Protein AF-A0A8T4ZXW0-F1 (afdb_monomer_lite)

Sequence (102 aa):
AAGSMVNLATGIFLIIFFILLGDALPEPVYIFLQWVYFLSINIALVNMLPIHPLDGGRIFKVFISTWGRRGPMIERVTMYSFIVLMASNLVLSLIKFGIIPI

Secondary structure (DSSP, 8-state):
-HHHHHHHHHHHHHHHHHHHHGGGS-HHHHHHHHHHHHHHHHHHHHHTSS-TTSHHHHHHHHHHHTTGGGHHHHHHHHHHHHHHHHHHHHHHHHHHHTT---

Foldseek 3Di:
DVLLVVLVVLLVVLVVCCVVCVVVDDPVVNVVSVVSNVVSVVLSVVLLQCAPPGVVVVVQLVVLVVVPPCSVVVSVVSRVVSVCVVVVVVVVCCVVPVPPDD

pLDDT: mean 90.0, std 8.21, range [56.69, 97.44]

Structure (mmCIF, N/CA/C/O backbone):
data_AF-A0A8T4ZXW0-F1
#
_entry.id   AF-A0A8T4ZXW0-F1
#
loop_
_atom_site.group_PDB
_atom_site.id
_atom_site.type_symbol
_atom_site.label_atom_id
_atom_site.label_alt_id
_atom_site.label_comp_id
_atom_site.label_asym_id
_atom_site.label_entity_id
_atom_site.label_seq_id
_atom_site.pdbx_PDB_ins_code
_atom_site.Cartn_x
_atom_site.Cartn_y
_atom_site.Cartn_z
_atom_site.occupancy
_atom_site.B_iso_or_equiv
_atom_site.auth_seq_id
_atom_site.auth_comp_id
_atom_site.auth_asym_id
_atom_site.auth_atom_id
_atom_site.pdbx_PDB_model_num
ATOM 1 N N . ALA A 1 1 ? -13.097 -3.059 -2.027 1.00 69.94 1 ALA A N 1
ATOM 2 C CA . ALA A 1 1 ? -12.360 -4.316 -2.252 1.00 69.94 1 ALA A CA 1
ATOM 3 C C . ALA A 1 1 ? -11.954 -4.481 -3.714 1.00 69.94 1 ALA A C 1
ATOM 5 O O . ALA A 1 1 ? -10.851 -4.938 -3.963 1.00 69.94 1 ALA A O 1
ATOM 6 N N . ALA A 1 2 ? -12.800 -4.109 -4.688 1.00 79.06 2 ALA A N 1
ATOM 7 C CA . ALA A 1 2 ? -12.451 -4.243 -6.107 1.00 79.06 2 ALA A CA 1
ATOM 8 C C . ALA A 1 2 ? -11.159 -3.488 -6.489 1.00 79.06 2 ALA A C 1
ATOM 10 O O . ALA A 1 2 ? -10.327 -4.039 -7.197 1.00 79.06 2 ALA A O 1
ATOM 11 N N . GLY A 1 3 ? -10.941 -2.275 -5.962 1.00 84.38 3 GLY A N 1
ATOM 12 C CA . GLY A 1 3 ? -9.732 -1.491 -6.246 1.00 84.38 3 GLY A CA 1
ATOM 13 C C . GLY A 1 3 ? -8.445 -2.126 -5.708 1.00 84.38 3 GLY A C 1
ATOM 14 O O . GLY A 1 3 ? -7.470 -2.249 -6.446 1.00 84.38 3 GLY A O 1
ATOM 15 N N . SER A 1 4 ? -8.435 -2.587 -4.450 1.00 89.06 4 SER A N 1
ATOM 16 C CA . SER A 1 4 ? -7.258 -3.269 -3.891 1.00 89.06 4 SER A CA 1
ATOM 17 C C . SER A 1 4 ? -6.958 -4.603 -4.580 1.00 89.06 4 SER A C 1
ATOM 19 O O . SER A 1 4 ? -5.791 -4.931 -4.779 1.00 89.06 4 SER A O 1
ATOM 21 N N . MET A 1 5 ? -7.991 -5.344 -4.996 1.00 90.50 5 MET A N 1
ATOM 22 C CA . MET A 1 5 ? -7.838 -6.590 -5.753 1.00 90.50 5 MET A CA 1
ATOM 23 C C . MET A 1 5 ? -7.251 -6.359 -7.144 1.00 90.50 5 MET A C 1
ATOM 25 O O . MET A 1 5 ? -6.357 -7.100 -7.541 1.00 90.50 5 MET A O 1
ATOM 29 N N . VAL A 1 6 ? -7.702 -5.324 -7.862 1.00 94.38 6 VAL A N 1
ATOM 30 C CA . VAL A 1 6 ? -7.133 -4.957 -9.168 1.00 94.38 6 VAL A CA 1
ATOM 31 C C . VAL A 1 6 ? -5.664 -4.577 -9.018 1.00 94.38 6 VAL A C 1
ATOM 33 O O . VAL A 1 6 ? -4.832 -5.097 -9.748 1.00 94.38 6 VAL A O 1
ATOM 36 N N . ASN A 1 7 ? -5.319 -3.749 -8.032 1.00 95.44 7 ASN A N 1
ATOM 37 C CA . ASN A 1 7 ? -3.928 -3.358 -7.807 1.00 95.44 7 ASN A CA 1
ATOM 38 C C . ASN A 1 7 ? -3.035 -4.550 -7.426 1.00 95.44 7 ASN A C 1
ATOM 40 O O . ASN A 1 7 ? -1.914 -4.661 -7.921 1.00 95.44 7 ASN A O 1
ATOM 44 N N . LEU A 1 8 ? -3.534 -5.482 -6.606 1.00 94.88 8 LEU A N 1
ATOM 45 C CA . LEU A 1 8 ? -2.798 -6.707 -6.296 1.00 94.88 8 LEU A CA 1
ATOM 46 C C . LEU A 1 8 ? -2.612 -7.574 -7.549 1.00 94.88 8 LEU A C 1
ATOM 48 O O . LEU A 1 8 ? -1.505 -8.037 -7.808 1.00 94.88 8 LEU A O 1
ATOM 52 N N . ALA A 1 9 ? -3.673 -7.768 -8.336 1.00 95.75 9 ALA A N 1
ATOM 53 C CA . ALA A 1 9 ? -3.626 -8.555 -9.563 1.00 95.75 9 ALA A CA 1
ATOM 54 C C . ALA A 1 9 ? -2.652 -7.952 -10.585 1.00 95.75 9 ALA A C 1
ATOM 56 O O . ALA A 1 9 ? -1.829 -8.681 -11.130 1.00 95.75 9 ALA A O 1
ATOM 57 N N . THR A 1 10 ? -2.683 -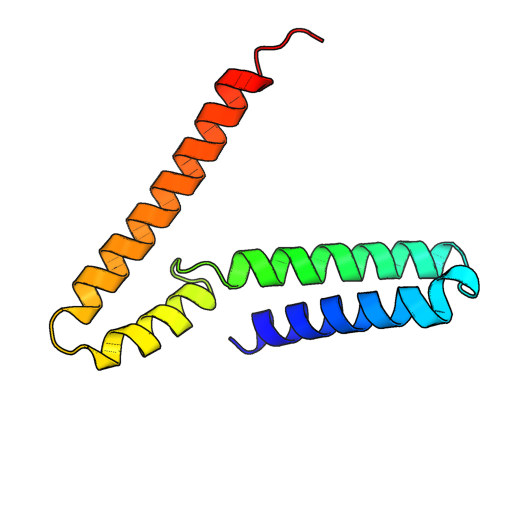6.631 -10.785 1.00 95.25 10 THR A N 1
ATOM 58 C CA . THR A 1 10 ? -1.727 -5.905 -11.634 1.00 95.25 10 THR A CA 1
ATOM 59 C C . THR A 1 10 ? -0.298 -6.105 -11.144 1.00 95.25 10 THR A C 1
ATOM 61 O O . THR A 1 10 ? 0.586 -6.405 -11.940 1.00 95.25 10 THR A O 1
ATOM 64 N N . GLY A 1 11 ? -0.060 -5.996 -9.835 1.00 94.62 11 GLY A N 1
ATOM 65 C CA . GLY A 1 11 ? 1.261 -6.223 -9.257 1.00 94.62 11 GLY A CA 1
ATOM 66 C C . GLY A 1 11 ? 1.775 -7.649 -9.484 1.00 94.62 11 GLY A C 1
ATOM 67 O O . GLY A 1 11 ? 2.887 -7.823 -9.969 1.00 94.62 11 GLY A O 1
ATOM 68 N N . ILE A 1 12 ? 0.956 -8.668 -9.202 1.00 95.19 12 ILE A N 1
ATOM 69 C CA . ILE A 1 12 ? 1.309 -10.084 -9.416 1.00 95.19 12 ILE A CA 1
ATOM 70 C C . ILE A 1 12 ? 1.537 -10.376 -10.901 1.00 95.19 12 ILE A C 1
ATOM 72 O O . ILE A 1 12 ? 2.508 -11.041 -11.260 1.00 95.19 12 ILE A O 1
ATOM 76 N N . PHE A 1 13 ? 0.670 -9.858 -11.770 1.00 96.69 13 PHE A N 1
ATOM 77 C CA . PHE A 1 13 ? 0.820 -9.990 -13.213 1.00 96.69 13 PHE A CA 1
ATOM 78 C C . PHE A 1 13 ? 2.153 -9.409 -13.687 1.00 96.69 13 PHE A C 1
ATOM 80 O O . PHE A 1 13 ? 2.869 -10.069 -14.436 1.00 96.69 13 PHE A O 1
ATOM 87 N N . LEU A 1 14 ? 2.523 -8.217 -13.210 1.00 96.06 14 LEU A N 1
ATOM 88 C CA . LEU A 1 14 ? 3.788 -7.586 -13.579 1.00 96.06 14 LEU A CA 1
ATOM 89 C C . LEU A 1 14 ? 5.007 -8.353 -13.058 1.00 96.06 14 LEU A C 1
ATOM 91 O O . LEU A 1 14 ? 6.000 -8.420 -13.772 1.00 96.06 14 LEU A O 1
ATOM 95 N N . ILE A 1 15 ? 4.934 -9.000 -11.887 1.00 94.88 15 ILE A N 1
ATOM 96 C CA . ILE A 1 15 ? 6.005 -9.904 -11.422 1.00 94.88 15 ILE A CA 1
ATOM 97 C C . ILE A 1 15 ? 6.221 -11.032 -12.433 1.00 94.88 15 ILE A C 1
ATOM 99 O O . ILE A 1 15 ? 7.344 -11.263 -12.872 1.00 94.88 15 ILE A O 1
ATOM 103 N N . ILE A 1 16 ? 5.144 -11.720 -12.821 1.00 96.50 16 ILE A N 1
ATOM 104 C CA . ILE A 1 16 ? 5.217 -12.827 -13.784 1.00 96.50 16 ILE A CA 1
ATOM 105 C C . ILE A 1 16 ? 5.729 -12.312 -15.133 1.00 96.50 16 ILE A C 1
ATOM 107 O O . ILE A 1 16 ? 6.603 -12.924 -15.739 1.00 96.50 16 ILE A O 1
ATOM 111 N N . PHE A 1 17 ? 5.232 -11.160 -15.579 1.00 96.19 17 PHE A N 1
ATOM 112 C CA . PHE A 1 17 ? 5.662 -10.523 -16.816 1.00 96.19 17 PHE A CA 1
ATOM 113 C C . PHE A 1 17 ? 7.161 -10.197 -16.813 1.00 96.19 17 PHE A C 1
ATOM 115 O O . PHE A 1 17 ? 7.841 -10.507 -17.787 1.00 96.19 17 PHE A O 1
ATOM 122 N N . PHE A 1 18 ? 7.700 -9.645 -15.722 1.00 95.94 18 PHE A N 1
ATOM 123 C CA . PHE A 1 18 ? 9.132 -9.365 -15.605 1.00 95.94 18 PHE A CA 1
ATOM 124 C C . PHE A 1 18 ? 9.983 -10.631 -15.615 1.00 95.94 18 PHE A C 1
ATOM 126 O O . PHE A 1 18 ? 11.020 -10.643 -16.269 1.00 95.94 18 PHE A O 1
ATOM 133 N N . ILE A 1 19 ? 9.535 -11.702 -14.952 1.00 94.88 19 ILE A N 1
ATOM 134 C CA . ILE A 1 19 ? 10.247 -12.989 -14.954 1.00 94.88 19 ILE A CA 1
ATOM 135 C C . ILE A 1 19 ? 10.322 -13.580 -16.370 1.00 94.88 19 ILE A C 1
ATOM 137 O O . ILE A 1 19 ? 11.318 -14.209 -16.715 1.00 94.88 19 ILE A O 1
ATOM 141 N N . LEU A 1 20 ? 9.281 -13.398 -17.188 1.00 96.06 20 LEU A N 1
ATOM 142 C CA . LEU A 1 20 ? 9.199 -14.006 -18.518 1.00 96.06 20 LEU A CA 1
ATOM 143 C C . LEU A 1 20 ? 9.800 -13.140 -19.635 1.00 96.06 20 LEU A C 1
ATOM 145 O O . LEU A 1 20 ? 10.385 -13.679 -20.569 1.00 96.06 20 LEU A O 1
ATOM 149 N N . LEU A 1 21 ? 9.596 -11.821 -19.585 1.00 94.62 21 LEU A N 1
ATOM 150 C CA . LEU A 1 21 ? 9.875 -10.893 -20.690 1.00 94.62 21 LEU A CA 1
ATOM 151 C C . LEU A 1 21 ? 10.777 -9.713 -20.294 1.00 94.62 21 LEU A C 1
ATOM 153 O O . LEU A 1 21 ? 11.070 -8.886 -21.154 1.00 94.62 21 LEU A O 1
ATOM 157 N N . GLY A 1 22 ? 11.219 -9.610 -19.036 1.00 89.31 22 GLY A N 1
ATOM 158 C CA . GLY A 1 22 ? 11.929 -8.437 -18.509 1.00 89.31 22 GLY A CA 1
ATOM 159 C C . GLY A 1 22 ? 13.142 -8.015 -19.341 1.00 89.31 22 GLY A C 1
ATOM 160 O O . GLY A 1 22 ? 13.244 -6.848 -19.715 1.00 89.31 22 GLY A O 1
ATOM 161 N N . ASP A 1 23 ? 13.993 -8.975 -19.706 1.00 92.19 23 ASP A N 1
ATOM 162 C CA . ASP A 1 23 ? 15.238 -8.724 -20.449 1.00 92.19 23 ASP A CA 1
ATOM 163 C C . ASP A 1 23 ? 15.012 -8.322 -21.918 1.00 92.19 23 ASP A C 1
ATOM 165 O O . ASP A 1 23 ? 15.913 -7.799 -22.570 1.00 92.19 23 ASP A O 1
ATOM 169 N N . ALA A 1 24 ? 13.812 -8.558 -22.457 1.00 95.06 24 ALA A N 1
ATOM 170 C CA . ALA A 1 24 ? 13.462 -8.229 -23.838 1.00 95.06 24 ALA A CA 1
ATOM 171 C C . ALA A 1 24 ? 12.875 -6.812 -23.992 1.00 95.06 24 ALA A C 1
ATOM 173 O O . ALA A 1 24 ? 12.581 -6.381 -25.110 1.00 95.06 24 ALA A O 1
ATOM 174 N N . LEU A 1 25 ? 12.655 -6.092 -22.887 1.00 94.38 25 LEU A N 1
ATOM 175 C CA . LEU A 1 25 ? 11.990 -4.792 -22.898 1.00 94.38 25 LEU A CA 1
ATOM 176 C C . LEU A 1 25 ? 12.978 -3.651 -23.173 1.00 94.38 25 LEU A C 1
ATOM 178 O O . LEU A 1 25 ? 14.062 -3.616 -22.593 1.00 94.38 25 LEU A O 1
ATOM 182 N N . PRO A 1 26 ? 12.582 -2.643 -23.972 1.00 96.44 26 PRO A N 1
ATOM 183 C CA . PRO A 1 26 ? 13.301 -1.379 -24.016 1.00 96.44 26 PRO A CA 1
ATOM 184 C C . PRO A 1 26 ? 13.363 -0.743 -22.623 1.00 96.44 26 PRO A C 1
ATOM 186 O O . PRO A 1 26 ? 12.357 -0.713 -21.908 1.00 96.44 26 PRO A O 1
ATOM 189 N N . GLU A 1 27 ? 14.511 -0.166 -22.273 1.00 95.12 27 GLU A N 1
ATOM 190 C CA . GLU A 1 27 ? 14.764 0.435 -20.956 1.00 95.12 27 GLU A CA 1
ATOM 191 C C . GLU A 1 27 ? 13.651 1.401 -20.485 1.00 95.12 27 GLU A C 1
ATOM 193 O O . GLU A 1 27 ? 13.185 1.250 -19.351 1.00 95.12 27 GLU A O 1
ATOM 198 N N . PRO A 1 28 ? 13.106 2.313 -21.322 1.00 96.50 28 PRO A N 1
ATOM 199 C CA . PRO A 1 28 ? 12.031 3.203 -20.879 1.00 96.50 28 PRO A CA 1
ATOM 200 C C . PRO A 1 28 ? 10.747 2.459 -20.483 1.00 96.50 28 PRO A C 1
ATOM 202 O O . PRO A 1 28 ? 10.062 2.852 -19.539 1.00 96.50 28 PRO A O 1
ATOM 205 N N . VAL A 1 29 ? 10.421 1.371 -21.190 1.00 96.00 29 VAL A N 1
ATOM 206 C CA . VAL A 1 29 ? 9.232 0.549 -20.917 1.00 96.00 29 VAL A CA 1
ATOM 207 C C . VAL A 1 29 ? 9.430 -0.244 -19.633 1.00 96.00 29 VAL A C 1
ATOM 209 O O . VAL A 1 29 ? 8.520 -0.302 -18.807 1.00 96.00 29 VAL A O 1
ATOM 212 N N . TYR A 1 30 ? 10.625 -0.806 -19.439 1.00 95.88 30 TYR A N 1
ATOM 213 C CA . TYR A 1 30 ? 10.973 -1.526 -18.220 1.00 95.88 30 TYR A CA 1
ATOM 214 C C . TYR A 1 30 ? 10.823 -0.631 -16.982 1.00 95.88 30 TYR A C 1
ATOM 216 O O . TYR A 1 30 ? 10.100 -0.986 -16.050 1.00 95.88 30 TYR A O 1
ATOM 224 N N . ILE A 1 31 ? 11.422 0.565 -17.003 1.00 96.12 31 ILE A N 1
ATOM 225 C CA . ILE A 1 31 ? 11.349 1.523 -15.890 1.00 96.12 31 ILE A CA 1
ATOM 226 C C . ILE A 1 31 ? 9.899 1.943 -15.629 1.00 96.12 31 ILE A C 1
ATOM 228 O O . ILE A 1 31 ? 9.454 1.966 -14.480 1.00 96.12 31 ILE A O 1
ATOM 232 N N . PHE A 1 32 ? 9.127 2.240 -16.678 1.00 97.38 32 PHE A N 1
ATOM 233 C CA . PHE A 1 32 ? 7.717 2.594 -16.527 1.00 97.38 32 PHE A CA 1
ATOM 234 C C . PHE A 1 32 ? 6.911 1.475 -15.853 1.00 97.38 32 PHE A C 1
ATOM 236 O O . PHE A 1 32 ? 6.208 1.719 -14.871 1.00 97.38 32 PHE A O 1
ATOM 243 N N . LEU A 1 33 ? 7.036 0.236 -16.333 1.00 96.12 33 LEU A N 1
ATOM 244 C CA . LEU A 1 33 ? 6.341 -0.906 -15.741 1.00 96.12 33 LEU A CA 1
ATOM 245 C C . LEU A 1 33 ? 6.812 -1.179 -14.311 1.00 96.12 33 LEU A C 1
ATOM 247 O O . LEU A 1 33 ? 6.012 -1.617 -13.485 1.00 96.12 33 LEU A O 1
ATOM 251 N N . GLN A 1 34 ? 8.076 -0.889 -13.992 1.00 95.62 34 GLN A 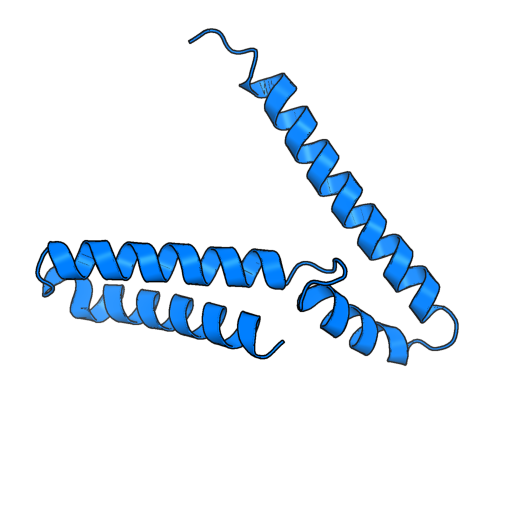N 1
ATOM 252 C CA . GLN A 1 34 ? 8.608 -1.031 -12.641 1.00 95.62 34 GLN A CA 1
ATOM 253 C C . GLN A 1 34 ? 7.908 -0.063 -11.681 1.00 95.62 34 GLN A C 1
ATOM 255 O O . GLN A 1 34 ? 7.527 -0.460 -10.578 1.00 95.62 34 GLN A O 1
ATOM 260 N N . TRP A 1 35 ? 7.650 1.173 -12.116 1.00 97.44 35 TRP A N 1
ATOM 261 C CA . TRP A 1 35 ? 6.842 2.131 -11.359 1.00 97.44 35 TRP A CA 1
ATOM 262 C C . TRP A 1 35 ? 5.394 1.676 -11.197 1.00 97.44 35 TRP A C 1
ATOM 264 O O . TRP A 1 35 ? 4.848 1.762 -10.096 1.00 97.44 35 TRP A O 1
ATOM 274 N N . VAL A 1 36 ? 4.773 1.153 -12.259 1.00 96.56 36 VAL A N 1
ATOM 275 C CA . VAL A 1 36 ? 3.400 0.624 -12.185 1.00 96.56 36 VAL A CA 1
ATOM 276 C C . VAL A 1 36 ? 3.325 -0.535 -11.195 1.00 96.56 36 VAL A C 1
ATOM 278 O O . VAL A 1 36 ? 2.431 -0.557 -10.348 1.00 96.56 36 VAL A O 1
ATOM 281 N N . TYR A 1 37 ? 4.274 -1.466 -11.257 1.00 95.75 37 TYR A N 1
ATOM 282 C CA . TYR A 1 37 ? 4.404 -2.575 -10.317 1.00 95.75 37 TYR A CA 1
ATOM 283 C C . TYR A 1 37 ? 4.542 -2.071 -8.878 1.00 95.75 37 TYR A C 1
ATOM 285 O O . TYR A 1 37 ? 3.757 -2.458 -8.007 1.00 95.75 37 TYR A O 1
ATOM 293 N N . PHE A 1 38 ? 5.493 -1.163 -8.647 1.00 96.19 38 PHE A N 1
ATOM 294 C CA . PHE A 1 38 ? 5.769 -0.596 -7.334 1.00 96.19 38 PHE A CA 1
ATOM 295 C C . PHE A 1 38 ? 4.524 0.071 -6.740 1.00 96.19 38 PHE A C 1
ATOM 297 O O . PHE A 1 38 ? 4.131 -0.241 -5.615 1.00 96.19 38 PHE A O 1
ATOM 304 N N . LEU A 1 39 ? 3.856 0.945 -7.496 1.00 96.06 39 LEU A N 1
ATOM 305 C CA . LEU A 1 39 ? 2.652 1.634 -7.033 1.00 96.06 39 LEU A CA 1
ATOM 306 C C . LEU A 1 39 ? 1.497 0.660 -6.792 1.00 96.06 39 LEU A C 1
ATOM 308 O O . LEU A 1 39 ? 0.836 0.742 -5.758 1.00 96.06 39 LEU A O 1
ATOM 312 N N . SER A 1 40 ? 1.273 -0.286 -7.706 1.00 95.44 40 SER A N 1
ATOM 313 C CA . SER A 1 40 ? 0.163 -1.239 -7.612 1.00 95.44 40 SER A CA 1
ATOM 314 C C . SER A 1 40 ? 0.275 -2.102 -6.354 1.00 95.44 40 SER A C 1
ATOM 316 O O . SER A 1 40 ? -0.678 -2.184 -5.580 1.00 95.44 40 SER A O 1
ATOM 318 N N . ILE A 1 41 ? 1.452 -2.669 -6.077 1.00 94.81 41 ILE A N 1
ATOM 319 C CA . ILE A 1 41 ? 1.667 -3.474 -4.868 1.00 94.81 41 ILE A CA 1
ATOM 320 C C . ILE A 1 41 ? 1.515 -2.630 -3.600 1.00 94.81 41 ILE A C 1
ATOM 322 O O . ILE A 1 41 ? 0.783 -3.027 -2.695 1.00 94.81 41 ILE A O 1
ATOM 326 N N . ASN A 1 42 ? 2.144 -1.454 -3.528 1.00 94.81 42 ASN A N 1
ATOM 327 C CA . ASN A 1 42 ? 2.076 -0.619 -2.326 1.00 94.81 42 ASN A CA 1
ATOM 328 C C . ASN A 1 42 ? 0.644 -0.151 -2.031 1.00 94.81 42 ASN A C 1
ATOM 330 O O . ASN A 1 42 ? 0.176 -0.262 -0.898 1.00 94.81 42 ASN A O 1
ATOM 334 N N . ILE A 1 43 ? -0.087 0.316 -3.049 1.00 94.25 43 ILE A N 1
ATOM 335 C CA . ILE A 1 43 ? -1.478 0.750 -2.881 1.00 94.25 43 ILE A CA 1
ATOM 336 C C . ILE A 1 43 ? -2.365 -0.437 -2.494 1.00 94.25 43 ILE A C 1
ATOM 338 O O . ILE A 1 43 ? -3.257 -0.279 -1.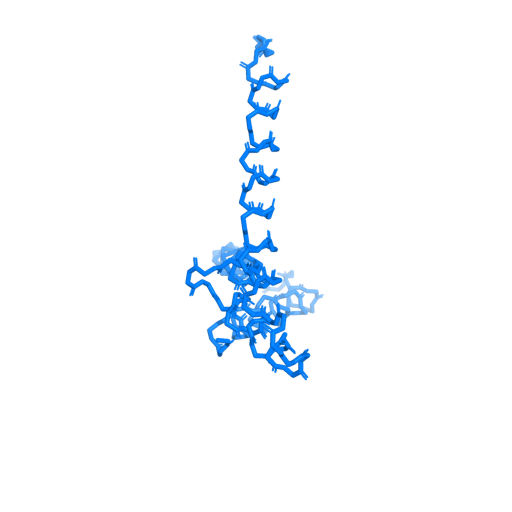659 1.00 94.25 43 ILE A O 1
ATOM 342 N N . ALA A 1 44 ? -2.142 -1.624 -3.068 1.00 94.56 44 ALA A N 1
ATOM 343 C CA . ALA A 1 44 ? -2.871 -2.827 -2.677 1.00 94.56 44 ALA A CA 1
ATOM 344 C C . ALA A 1 4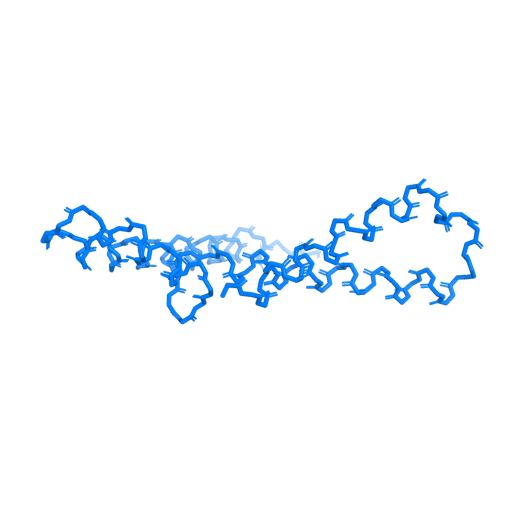4 ? -2.633 -3.177 -1.202 1.00 94.56 44 ALA A C 1
ATOM 346 O O . ALA A 1 44 ? -3.601 -3.353 -0.464 1.00 94.56 44 ALA A O 1
ATOM 347 N N . LEU A 1 45 ? -1.370 -3.210 -0.763 1.00 92.81 45 LEU A N 1
ATOM 348 C CA . LEU A 1 45 ? -0.987 -3.530 0.614 1.00 92.81 45 LEU A CA 1
ATOM 349 C C . LEU A 1 45 ? -1.599 -2.554 1.618 1.00 92.81 45 LEU A C 1
ATOM 351 O O . LEU A 1 45 ? -2.251 -2.987 2.568 1.00 92.81 45 LEU A O 1
ATOM 355 N N . VAL A 1 46 ? -1.455 -1.246 1.383 1.00 92.62 46 VAL A N 1
ATOM 356 C CA . VAL A 1 46 ? -2.043 -0.220 2.256 1.00 92.62 46 VAL A CA 1
ATOM 357 C C . VAL A 1 46 ? -3.559 -0.382 2.308 1.00 92.62 46 VAL A C 1
ATOM 359 O O . VAL A 1 46 ? -4.137 -0.427 3.390 1.00 92.62 46 VAL A O 1
ATOM 362 N N . ASN A 1 47 ? -4.215 -0.557 1.159 1.00 93.38 47 ASN A N 1
ATOM 363 C CA . ASN A 1 47 ? -5.666 -0.711 1.119 1.00 93.38 47 ASN A CA 1
ATOM 364 C C . ASN A 1 47 ? -6.174 -2.005 1.757 1.00 93.38 47 ASN A C 1
ATOM 366 O O . ASN A 1 47 ? -7.359 -2.068 2.065 1.00 93.38 47 ASN A O 1
ATOM 370 N N . MET A 1 48 ? -5.338 -3.024 1.957 1.00 92.88 48 MET A N 1
ATOM 371 C CA . MET A 1 48 ? -5.714 -4.267 2.638 1.00 92.88 48 MET A CA 1
ATOM 372 C C . MET A 1 48 ? -5.585 -4.193 4.164 1.00 92.88 48 MET A C 1
ATOM 374 O O . MET A 1 48 ? -6.028 -5.117 4.847 1.00 92.88 48 MET A O 1
ATOM 378 N N . LEU A 1 49 ? -5.057 -3.098 4.719 1.00 92.38 49 LEU A N 1
ATOM 379 C CA . LEU A 1 49 ? -5.003 -2.905 6.166 1.00 92.38 49 LEU A CA 1
ATOM 380 C C . LEU A 1 49 ? -6.419 -2.841 6.775 1.00 92.38 49 LEU A C 1
ATOM 382 O O . LEU A 1 49 ? -7.323 -2.244 6.176 1.00 92.38 49 LEU A O 1
ATOM 386 N N . PRO A 1 50 ? -6.636 -3.408 7.980 1.00 89.12 50 PRO A N 1
ATOM 387 C CA . PRO A 1 50 ? -7.935 -3.437 8.656 1.00 89.12 50 PRO A CA 1
ATOM 388 C C . PRO A 1 50 ? -8.259 -2.084 9.319 1.00 89.12 50 PRO A C 1
ATOM 390 O O . PRO A 1 50 ? -8.548 -2.000 10.511 1.00 89.12 50 PRO A O 1
ATOM 393 N N . ILE A 1 51 ? -8.184 -1.003 8.541 1.00 90.12 51 ILE A N 1
ATOM 394 C CA . ILE A 1 51 ? -8.391 0.380 8.975 1.00 90.12 51 ILE A CA 1
ATOM 395 C C . ILE A 1 51 ? -9.505 0.997 8.126 1.00 90.12 51 ILE A C 1
ATOM 397 O O . ILE A 1 51 ? -9.496 0.887 6.903 1.00 90.12 51 ILE A O 1
ATOM 401 N N . HIS A 1 52 ? -10.481 1.656 8.749 1.00 86.19 52 HIS A N 1
ATOM 402 C CA . HIS A 1 52 ? -11.507 2.409 8.021 1.00 86.19 52 HIS A CA 1
ATOM 403 C C . HIS A 1 52 ? -10.951 3.788 7.611 1.00 86.19 52 HIS A C 1
ATOM 405 O O . HIS A 1 52 ? -10.310 4.421 8.449 1.00 86.19 52 HIS A O 1
ATOM 411 N N . PRO A 1 53 ? -11.167 4.293 6.375 1.00 86.94 53 PRO A N 1
ATOM 412 C CA . PRO A 1 53 ? -12.103 3.840 5.333 1.00 86.94 53 PRO A CA 1
ATOM 413 C C . PRO A 1 53 ? -11.512 2.904 4.255 1.00 86.94 53 PRO A C 1
ATOM 415 O O . PRO A 1 53 ? -12.121 2.742 3.194 1.00 86.94 53 PRO A O 1
ATOM 418 N N . LEU A 1 54 ? -10.348 2.290 4.494 1.00 91.06 54 LEU A N 1
ATOM 419 C CA . LEU A 1 54 ? -9.669 1.432 3.514 1.00 91.06 54 LEU A CA 1
ATOM 420 C C . LEU A 1 54 ? -10.474 0.160 3.195 1.00 91.06 54 LEU A C 1
ATOM 422 O O . LEU A 1 54 ? -11.403 -0.242 3.907 1.00 91.06 54 LEU A O 1
ATOM 426 N N . ASP A 1 55 ? -10.106 -0.498 2.094 1.00 92.19 55 ASP A N 1
ATOM 427 C CA . ASP A 1 55 ? -10.782 -1.708 1.621 1.00 92.19 55 ASP A CA 1
ATOM 428 C C . ASP A 1 55 ? -10.718 -2.862 2.633 1.00 92.19 55 ASP A C 1
ATOM 430 O O . ASP A 1 55 ? -11.730 -3.531 2.851 1.00 92.19 55 ASP A O 1
ATOM 434 N N . GLY A 1 56 ? -9.579 -3.051 3.298 1.00 89.12 56 GLY A N 1
ATOM 435 C CA . GLY A 1 56 ? -9.358 -4.065 4.324 1.00 89.12 56 GLY A CA 1
ATOM 436 C C . GLY A 1 56 ? -10.224 -3.847 5.558 1.00 89.12 56 GLY A C 1
ATOM 437 O O . GLY A 1 56 ? -10.765 -4.811 6.090 1.00 89.12 56 GLY A O 1
ATOM 438 N N . GLY A 1 57 ? -10.470 -2.594 5.956 1.00 90.31 57 GLY A N 1
ATOM 439 C CA . GLY A 1 57 ? -11.409 -2.268 7.033 1.00 90.31 57 GLY A CA 1
ATOM 440 C C . GLY A 1 57 ? -12.842 -2.706 6.712 1.00 90.31 57 GLY A C 1
ATOM 441 O O . GLY A 1 57 ? -13.525 -3.280 7.558 1.00 90.31 57 GLY A O 1
ATOM 442 N N . ARG A 1 58 ? -13.292 -2.515 5.463 1.00 89.56 58 ARG A N 1
ATOM 443 C CA . ARG A 1 58 ? -14.619 -2.978 5.013 1.00 89.56 58 ARG A CA 1
ATOM 444 C C . ARG A 1 58 ? -14.715 -4.503 4.954 1.00 89.56 58 ARG A C 1
ATOM 446 O O . ARG A 1 58 ? -15.717 -5.055 5.401 1.00 89.56 58 ARG A O 1
ATOM 453 N N . ILE A 1 59 ? -13.684 -5.175 4.439 1.00 89.62 59 ILE A N 1
ATOM 454 C CA . ILE A 1 59 ? -13.62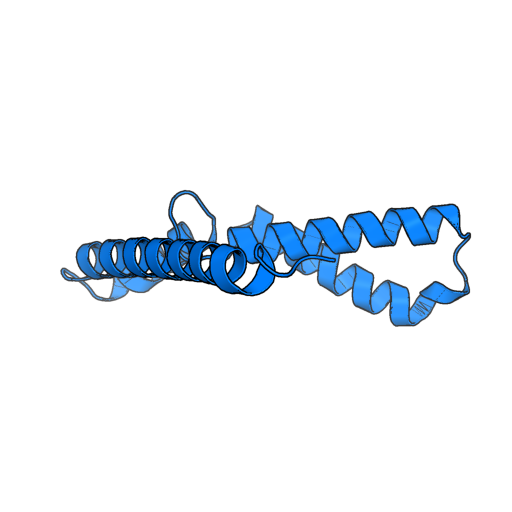0 -6.646 4.397 1.00 89.62 59 ILE A CA 1
ATOM 455 C C . ILE A 1 59 ? -13.640 -7.212 5.821 1.00 89.62 59 ILE A C 1
ATOM 457 O O . ILE A 1 59 ? -14.441 -8.096 6.123 1.00 89.62 59 ILE A O 1
ATOM 461 N N . PHE A 1 60 ? -12.819 -6.655 6.713 1.00 90.75 60 PHE A N 1
ATOM 462 C CA . PHE A 1 60 ? -12.743 -7.068 8.109 1.00 90.75 60 PH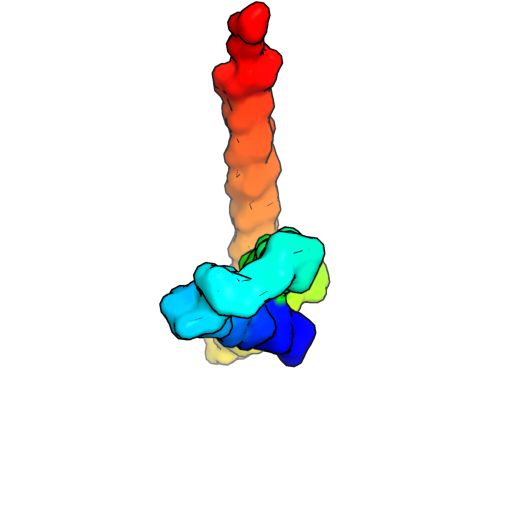E A CA 1
ATOM 463 C C . PHE A 1 60 ? -14.071 -6.860 8.840 1.00 90.75 60 PHE A C 1
ATOM 465 O O . PHE A 1 60 ? -14.526 -7.753 9.549 1.00 90.75 60 PHE A O 1
ATOM 472 N N . LYS A 1 61 ? -14.750 -5.732 8.606 1.00 89.50 61 LYS A N 1
ATOM 473 C CA . LYS A 1 61 ? -16.088 -5.471 9.148 1.00 89.50 61 LYS A CA 1
ATOM 474 C C . LYS A 1 61 ? -17.103 -6.535 8.734 1.00 89.50 61 LYS A C 1
ATOM 476 O O . LYS A 1 61 ? -17.836 -7.033 9.584 1.00 89.50 61 LYS A O 1
ATOM 481 N N . VAL A 1 62 ? -17.150 -6.893 7.448 1.00 89.06 62 VAL A N 1
ATOM 482 C CA . VAL A 1 62 ? -18.052 -7.948 6.953 1.00 89.06 62 VAL A CA 1
ATOM 483 C C . VAL A 1 62 ? -17.693 -9.291 7.586 1.00 89.06 62 VAL A C 1
ATOM 485 O O . VAL A 1 62 ? -18.580 -9.971 8.096 1.00 89.06 62 VAL A O 1
ATOM 488 N N . PHE A 1 63 ? -16.406 -9.634 7.645 1.00 89.25 63 PHE A N 1
ATOM 489 C CA . PHE A 1 63 ? -15.937 -10.866 8.278 1.00 89.25 63 PHE A CA 1
ATOM 490 C C . PHE A 1 63 ? -16.376 -10.951 9.748 1.00 89.25 63 PHE A C 1
ATOM 492 O O . PHE A 1 63 ? -16.981 -11.932 10.174 1.00 89.25 63 PHE A O 1
ATOM 499 N N . ILE A 1 64 ? -16.174 -9.873 10.502 1.00 89.44 64 ILE A N 1
ATOM 500 C CA . ILE A 1 64 ? -16.478 -9.792 11.930 1.00 89.44 64 ILE A CA 1
ATOM 501 C C . ILE A 1 64 ? -17.982 -9.684 12.217 1.00 89.44 64 ILE A C 1
ATOM 503 O O . ILE A 1 64 ? -18.444 -10.117 13.274 1.00 89.44 64 ILE A O 1
ATOM 507 N N . SER A 1 65 ? -18.774 -9.155 11.280 1.00 84.75 65 SER A N 1
ATOM 508 C CA . SER A 1 65 ? -20.232 -9.056 11.431 1.00 84.75 65 SER A CA 1
ATOM 509 C C . SER A 1 65 ? -20.916 -10.420 11.591 1.00 84.75 65 SER A C 1
ATOM 511 O O . SER A 1 65 ? -21.990 -10.504 12.184 1.00 84.75 65 SER A O 1
ATOM 513 N N . THR A 1 66 ? -20.258 -11.500 11.159 1.00 84.75 66 THR A N 1
ATOM 514 C CA . THR A 1 66 ? -20.739 -12.877 11.336 1.00 84.75 66 THR A CA 1
ATOM 515 C C . THR A 1 66 ? -20.628 -13.388 12.782 1.00 84.75 66 THR A C 1
ATOM 517 O O . THR A 1 66 ? -21.339 -14.317 13.154 1.00 84.75 66 THR A O 1
ATOM 520 N N . TRP A 1 67 ? -19.825 -12.744 13.643 1.00 81.00 67 TRP A N 1
ATOM 521 C CA . TRP A 1 67 ? -19.625 -13.119 15.055 1.00 81.00 67 TRP A CA 1
ATOM 522 C C . TRP A 1 67 ? -20.641 -12.499 16.040 1.00 81.00 67 TRP A C 1
ATOM 524 O O . TRP A 1 67 ? -20.468 -12.564 17.262 1.00 81.00 67 TRP A O 1
ATOM 534 N N . GLY A 1 68 ? -21.730 -11.905 15.545 1.00 82.31 68 GLY A N 1
ATOM 535 C CA . GLY A 1 68 ? -22.832 -11.404 16.375 1.00 82.31 68 GLY A CA 1
ATOM 536 C C . GLY A 1 68 ? -22.533 -10.082 17.102 1.00 82.31 68 GLY A C 1
ATOM 537 O O . GLY A 1 68 ? -21.815 -9.217 16.604 1.00 82.31 68 GLY A O 1
ATOM 538 N N . ARG A 1 69 ? -23.109 -9.888 18.303 1.00 79.62 69 ARG A N 1
ATOM 539 C CA . ARG A 1 69 ? -23.159 -8.580 19.009 1.00 79.62 69 ARG A CA 1
ATOM 540 C C . ARG A 1 69 ? -21.796 -7.968 19.370 1.00 79.62 69 ARG A C 1
ATOM 542 O O . ARG A 1 69 ? -21.728 -6.765 19.597 1.00 79.62 69 ARG A O 1
ATOM 549 N N . ARG A 1 70 ? -20.720 -8.762 19.434 1.00 82.19 70 ARG A N 1
ATOM 550 C CA . ARG A 1 70 ? -19.360 -8.268 19.739 1.00 82.19 70 ARG A CA 1
ATOM 551 C C . ARG A 1 70 ? -18.623 -7.718 18.517 1.00 82.19 70 ARG A C 1
ATOM 553 O O . ARG A 1 70 ? -17.588 -7.079 18.687 1.00 82.19 70 ARG A O 1
ATOM 560 N N . GLY A 1 71 ? -19.158 -7.912 17.311 1.00 83.25 71 GLY A N 1
ATOM 561 C CA . GLY A 1 71 ? -18.487 -7.536 16.072 1.00 83.25 71 GLY A CA 1
ATOM 562 C C . GLY A 1 71 ? -18.037 -6.067 16.000 1.00 83.25 71 GLY A C 1
ATOM 563 O O . GLY A 1 71 ? -16.855 -5.815 15.777 1.00 83.25 71 GLY A O 1
ATOM 564 N N . PRO A 1 72 ? -18.909 -5.084 16.296 1.00 83.94 72 PRO A N 1
ATOM 565 C CA . PRO A 1 72 ? -18.534 -3.667 16.245 1.00 83.94 72 PRO A CA 1
ATOM 566 C C . PRO A 1 72 ? -17.449 -3.269 17.256 1.00 83.94 72 PRO A C 1
ATOM 568 O O . PRO A 1 72 ? -16.674 -2.346 17.010 1.00 83.94 72 PRO A O 1
ATOM 571 N N . MET A 1 73 ? -17.390 -3.947 18.409 1.00 87.75 73 MET A N 1
ATOM 572 C CA . MET A 1 73 ? -16.351 -3.703 19.411 1.00 87.75 73 MET A CA 1
ATOM 573 C C . MET A 1 73 ? -15.001 -4.226 18.918 1.00 87.75 73 MET A C 1
ATOM 575 O O . MET A 1 73 ? -14.010 -3.507 19.003 1.00 87.75 73 MET A O 1
ATOM 579 N N . ILE A 1 74 ? -14.976 -5.440 18.361 1.00 88.50 74 ILE A N 1
ATOM 580 C CA . ILE A 1 74 ? -13.757 -6.044 17.813 1.00 88.50 74 ILE A CA 1
ATOM 581 C C . ILE A 1 74 ? -13.248 -5.224 16.623 1.00 88.50 74 ILE A C 1
ATOM 583 O O . ILE A 1 74 ? -12.067 -4.910 16.582 1.00 88.50 74 ILE A O 1
ATOM 587 N N . GLU A 1 75 ? -14.135 -4.789 15.721 1.00 89.00 75 GLU A N 1
ATOM 588 C CA . GLU A 1 75 ? -13.791 -3.909 14.593 1.00 89.00 75 GLU A CA 1
ATOM 589 C C . GLU A 1 75 ? -13.035 -2.654 15.059 1.00 89.00 75 GLU A C 1
ATOM 591 O O . GLU A 1 75 ? -11.943 -2.364 14.566 1.00 89.00 75 GLU A O 1
ATOM 596 N N . ARG A 1 76 ? -13.583 -1.932 16.047 1.00 88.94 76 ARG A N 1
ATOM 597 C CA . ARG A 1 76 ? -12.953 -0.713 16.578 1.00 88.94 76 ARG A CA 1
ATOM 598 C C . ARG A 1 76 ? -11.628 -1.006 17.264 1.00 88.94 76 ARG A C 1
ATOM 600 O O . ARG A 1 76 ? -10.664 -0.288 17.018 1.00 88.94 76 ARG A O 1
ATOM 607 N N . VAL A 1 77 ? -11.579 -2.032 18.115 1.00 92.69 77 VAL A N 1
ATOM 608 C CA . VAL A 1 77 ? -10.351 -2.404 18.828 1.00 92.69 77 VAL A CA 1
ATOM 609 C C . VAL A 1 77 ? -9.257 -2.754 17.826 1.00 92.69 77 VAL A C 1
ATOM 611 O O . VAL A 1 77 ? -8.182 -2.175 17.904 1.00 92.69 77 VAL A O 1
ATOM 614 N N . THR A 1 78 ? -9.537 -3.602 16.834 1.00 91.31 78 THR A N 1
ATOM 615 C CA . THR A 1 78 ? -8.564 -3.958 15.795 1.00 91.31 78 THR A CA 1
ATOM 616 C C . THR A 1 78 ? -8.083 -2.731 15.028 1.00 91.31 78 THR A C 1
ATOM 618 O O . THR A 1 78 ? -6.875 -2.552 14.889 1.00 91.31 78 THR A O 1
ATOM 621 N N . MET A 1 79 ? -8.990 -1.856 14.588 1.00 92.31 79 MET A N 1
ATOM 622 C CA . MET A 1 79 ? -8.623 -0.636 13.865 1.00 92.31 79 MET A CA 1
ATOM 623 C C . MET A 1 79 ? -7.686 0.256 14.690 1.00 92.31 79 MET A C 1
ATOM 625 O O . MET A 1 79 ? -6.616 0.632 14.211 1.00 92.31 79 MET A O 1
ATOM 629 N N . TYR A 1 80 ? -8.058 0.580 15.932 1.00 93.75 80 TYR A N 1
ATOM 630 C CA . TYR A 1 80 ? -7.232 1.434 16.788 1.00 93.75 80 TYR A CA 1
ATOM 631 C C . TYR A 1 80 ? -5.904 0.770 17.144 1.00 93.75 80 TYR A C 1
ATOM 633 O O . TYR A 1 80 ? -4.872 1.433 17.094 1.00 93.75 80 TYR A O 1
ATOM 641 N N . SER A 1 81 ? -5.899 -0.532 17.437 1.00 93.50 81 SER A N 1
ATOM 642 C CA . SER A 1 81 ? -4.667 -1.278 17.694 1.00 93.50 81 SER A CA 1
ATOM 643 C C . SER A 1 81 ? -3.715 -1.229 16.500 1.00 93.50 81 SER A C 1
ATOM 645 O O . SER A 1 81 ? -2.533 -0.971 16.698 1.00 93.50 81 SER A O 1
ATOM 647 N N . PHE A 1 82 ? -4.205 -1.405 15.269 1.00 93.00 82 PHE A N 1
ATOM 648 C CA . PHE A 1 82 ? -3.369 -1.310 14.067 1.00 93.00 82 PHE A CA 1
ATOM 649 C C . PHE A 1 82 ? -2.810 0.098 13.846 1.00 93.00 82 PHE A C 1
ATOM 651 O O . PHE A 1 82 ? -1.624 0.239 13.553 1.00 93.00 82 PHE A O 1
ATOM 658 N N . ILE A 1 83 ? -3.631 1.136 14.027 1.00 93.06 83 ILE A N 1
ATOM 659 C CA . ILE A 1 83 ? -3.183 2.531 13.906 1.00 93.06 83 ILE A CA 1
ATOM 660 C C . ILE A 1 83 ? -2.101 2.839 14.944 1.00 93.06 83 ILE A C 1
ATOM 662 O O . ILE A 1 83 ? -1.064 3.401 14.597 1.00 93.06 83 ILE A O 1
ATOM 666 N N . VAL A 1 84 ? -2.319 2.449 16.203 1.00 95.25 84 VAL A N 1
ATOM 667 C CA . VAL A 1 84 ? -1.346 2.655 17.283 1.00 95.25 84 VAL A CA 1
ATOM 668 C C . VAL A 1 84 ? -0.060 1.893 16.990 1.00 95.25 84 VAL A C 1
ATOM 670 O O . VAL A 1 84 ? 1.007 2.486 17.069 1.00 95.25 84 VAL A O 1
ATOM 673 N N . LEU A 1 85 ? -0.138 0.625 16.578 1.00 94.31 85 LEU A N 1
ATOM 674 C CA . LEU A 1 85 ? 1.039 -0.168 16.214 1.00 94.31 85 LEU A CA 1
ATOM 675 C C . LEU A 1 85 ? 1.845 0.486 15.088 1.00 94.31 85 LEU A C 1
ATOM 677 O O . LEU A 1 85 ? 3.063 0.599 15.207 1.00 94.31 85 LEU A O 1
ATOM 681 N N . MET A 1 86 ? 1.185 0.951 14.024 1.00 92.00 86 MET A N 1
ATOM 682 C CA . MET A 1 86 ? 1.853 1.657 12.928 1.00 92.00 86 MET A CA 1
ATOM 683 C C . MET A 1 86 ? 2.487 2.966 13.395 1.00 92.00 86 MET A C 1
ATOM 685 O O . MET A 1 86 ? 3.659 3.208 13.118 1.00 92.00 86 MET A O 1
ATOM 689 N N . ALA A 1 87 ? 1.744 3.798 14.126 1.00 93.00 87 ALA A N 1
ATOM 690 C CA . ALA A 1 87 ? 2.249 5.068 14.633 1.00 93.00 87 ALA A CA 1
ATOM 691 C C . ALA A 1 87 ? 3.440 4.857 15.578 1.00 93.00 87 ALA A C 1
ATOM 693 O O . ALA A 1 87 ? 4.465 5.519 15.438 1.00 93.00 87 ALA A O 1
ATOM 694 N N . SER A 1 88 ? 3.351 3.888 16.491 1.00 94.50 88 SER A N 1
ATOM 695 C CA . SER A 1 88 ? 4.448 3.515 17.381 1.00 94.50 88 SER A CA 1
ATOM 696 C C . SER A 1 88 ? 5.655 2.992 16.607 1.00 94.50 88 SER A C 1
ATOM 698 O O . SER A 1 88 ? 6.777 3.382 16.916 1.00 94.50 88 SER A O 1
ATOM 700 N N . ASN A 1 89 ? 5.451 2.155 15.585 1.00 93.81 89 ASN A N 1
ATOM 701 C CA . ASN A 1 89 ? 6.539 1.665 14.741 1.00 93.81 89 ASN A CA 1
ATOM 702 C C . ASN A 1 89 ? 7.254 2.815 14.013 1.00 93.81 89 ASN A C 1
ATOM 704 O O . ASN A 1 89 ? 8.482 2.877 14.040 1.00 93.81 89 ASN A O 1
ATOM 708 N N . LEU A 1 90 ? 6.499 3.766 13.454 1.00 91.12 90 LEU A N 1
ATOM 709 C CA . LEU A 1 90 ? 7.049 4.959 12.808 1.00 91.12 90 LEU A CA 1
ATOM 710 C C . LEU A 1 90 ? 7.833 5.833 13.795 1.00 91.12 90 LEU A C 1
ATOM 712 O O . LEU A 1 90 ? 8.970 6.200 13.512 1.00 91.12 90 LEU A O 1
ATOM 716 N N . VAL A 1 91 ? 7.270 6.121 14.973 1.00 92.88 91 VAL A N 1
ATOM 717 C CA . VAL A 1 91 ? 7.934 6.927 16.013 1.00 92.88 91 VAL A CA 1
ATOM 718 C C . VAL A 1 91 ? 9.228 6.264 16.481 1.00 92.88 91 VAL A C 1
ATOM 720 O O . VAL A 1 91 ? 10.268 6.916 16.534 1.00 92.88 91 VAL A O 1
ATOM 723 N N . LEU A 1 92 ? 9.202 4.962 16.770 1.00 91.31 92 LEU A N 1
ATOM 724 C CA . LEU A 1 92 ? 10.397 4.219 17.177 1.00 91.31 92 LEU A CA 1
ATOM 725 C C . LEU A 1 92 ? 11.449 4.181 16.067 1.00 91.31 92 LEU A C 1
ATOM 727 O O . LEU A 1 92 ? 12.637 4.310 16.356 1.00 91.31 92 LEU A O 1
ATOM 731 N N . SER A 1 93 ? 11.027 4.040 14.808 1.00 91.19 93 SER A N 1
ATOM 732 C CA . SER A 1 93 ? 11.930 4.100 13.660 1.00 91.19 93 SER A CA 1
ATOM 733 C C . SER A 1 93 ? 12.610 5.467 13.562 1.00 91.19 93 SER A C 1
ATOM 735 O O . SER A 1 93 ? 13.821 5.532 13.377 1.00 91.19 93 SER A O 1
ATOM 737 N N . LEU A 1 94 ? 11.869 6.562 13.754 1.00 88.88 94 LEU A N 1
ATOM 738 C CA . LEU A 1 94 ? 12.426 7.917 13.745 1.00 88.88 94 LEU A CA 1
ATOM 739 C C . LEU A 1 94 ? 13.385 8.162 14.916 1.00 88.88 94 LEU A C 1
ATOM 741 O O . LEU A 1 94 ? 14.435 8.759 14.717 1.00 88.88 94 LEU A O 1
ATOM 745 N N . ILE A 1 95 ? 13.078 7.667 16.117 1.00 88.62 95 ILE A N 1
ATOM 746 C CA . ILE A 1 95 ? 13.977 7.799 17.275 1.00 88.62 95 ILE A CA 1
ATOM 747 C C . ILE A 1 95 ? 15.261 6.990 17.061 1.00 88.62 95 ILE A C 1
ATOM 749 O O . ILE A 1 95 ? 16.355 7.472 17.343 1.00 88.62 95 ILE A O 1
ATOM 753 N N . LYS A 1 96 ? 15.141 5.754 16.565 1.00 83.94 96 LYS A N 1
ATOM 754 C CA . LYS A 1 96 ? 16.277 4.837 16.432 1.00 83.94 96 LYS A CA 1
ATOM 755 C C . LYS A 1 96 ? 17.178 5.179 15.245 1.00 83.94 96 LYS A C 1
ATOM 757 O O . LYS A 1 96 ? 18.391 5.046 15.361 1.00 83.94 96 LYS A O 1
ATOM 762 N N . PHE A 1 97 ? 16.595 5.579 14.117 1.00 80.62 97 PHE A N 1
ATOM 763 C CA . PHE A 1 97 ? 17.324 5.812 12.868 1.00 80.62 97 PHE A CA 1
ATOM 764 C C . PHE A 1 97 ? 17.470 7.293 12.504 1.00 80.62 97 PHE A C 1
ATOM 766 O O . PHE A 1 97 ? 18.391 7.640 11.777 1.00 80.62 97 PHE A O 1
ATOM 773 N N . GLY A 1 98 ? 16.609 8.179 13.013 1.00 65.56 98 GLY A N 1
ATOM 774 C CA . GLY A 1 98 ? 16.674 9.619 12.737 1.00 65.56 98 GLY A CA 1
ATOM 775 C C . GLY A 1 98 ? 17.727 10.378 13.552 1.00 65.56 98 GLY A C 1
ATOM 776 O O . GLY A 1 98 ? 18.056 11.503 13.198 1.00 65.56 98 GLY A O 1
ATOM 777 N N . ILE A 1 99 ? 18.275 9.772 14.614 1.00 60.97 99 ILE A N 1
ATOM 778 C CA . ILE A 1 99 ? 19.358 10.341 15.445 1.00 60.97 99 ILE A CA 1
ATOM 779 C C . ILE A 1 99 ? 20.693 9.626 15.166 1.00 60.97 99 ILE A C 1
ATOM 781 O O . ILE A 1 99 ? 21.583 9.595 16.011 1.00 60.97 99 ILE A O 1
ATOM 785 N N . ILE A 1 100 ? 20.846 9.002 13.997 1.00 62.47 100 ILE A N 1
ATOM 786 C CA . ILE A 1 100 ? 22.153 8.526 13.543 1.00 62.47 100 ILE A CA 1
ATOM 787 C C . ILE A 1 100 ? 22.760 9.687 12.747 1.00 62.47 100 ILE A C 1
ATOM 789 O O . ILE A 1 100 ? 22.249 9.986 11.666 1.00 62.47 100 ILE A O 1
ATOM 793 N N . PRO A 1 101 ? 23.785 10.391 13.267 1.00 58.41 101 PRO A N 1
ATOM 794 C CA . PRO A 1 101 ? 24.512 11.347 12.452 1.00 58.41 101 PRO A CA 1
ATOM 795 C C . PRO A 1 101 ? 25.205 10.560 11.338 1.00 58.41 101 PRO A C 1
ATOM 797 O O . PRO A 1 101 ? 25.906 9.583 11.611 1.00 58.41 101 PRO A O 1
ATOM 800 N N . ILE A 1 102 ? 24.913 10.955 10.101 1.00 56.69 102 ILE A N 1
ATOM 801 C CA . ILE A 1 102 ? 25.543 10.454 8.875 1.00 56.69 102 ILE A CA 1
ATOM 802 C C . ILE A 1 102 ? 26.994 10.934 8.839 1.00 56.69 102 ILE A C 1
ATOM 804 O O . ILE A 1 102 ? 27.208 12.121 9.182 1.00 56.69 102 ILE A O 1
#

Radius of gyration: 18.64 Å; chains: 1; bounding box: 49×25×44 Å